Protein AF-A0A4U9U7Q1-F1 (afdb_monomer)

Mean predicted aligned error: 11.45 Å

Foldseek 3Di:
DKEKEKEAADAQLCVVVVVVVVVCCVVVVYPYPYYYHDNPHDRQWMWMQIPNAIEIDGSQDDDDVVVVSDPPVSLVVHQAYEHDNDDVVSCVVRVSYDHDPDDARDDDDDDPVVVVVQVVCVVVVNHHDDDPVPPPDPDPDDDD

Nearest PDB structures (foldseek):
  8kc1-assembly1_A-2  TM=4.818E-01  e=1.337E-01  synthetic construct
  8jr0-assembly1_d  TM=4.947E-01  e=4.144E+00  Mycobacterium tuberculosis
  7ung-assembly1_TP  TM=3.295E-01  e=1.644E+00  Homo sapiens
  7y5b-assembly1_d  TM=4.163E-01  e=7.028E+00  Mycolicibacterium smegmatis

Secondary structure (DSSP, 8-state):
-EEEEEEE---TTTHHHHHHHHHHHHTTSEEEEEEEE-TTS-TTEEEEEETTEEEEEE--S---TTTTSS-HHHHHH-SEEEETT--HHHHHH-TTEEE-S----------HHHHHHHHHH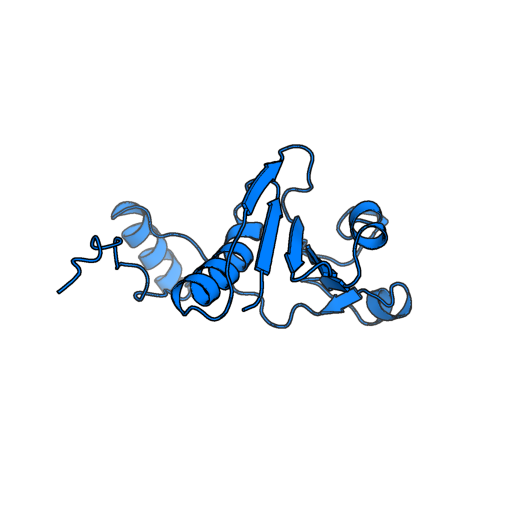HHTT-PPPP-GGG----------

Organism: Serratia fonticola (NCBI:txid47917)

Radius of gyration: 17.36 Å; Cα contacts (8 Å, |Δi|>4): 217; chains: 1; bounding box: 48×44×40 Å

Solvent-accessible surface area (backbone atoms only — not comparable to full-atom values): 8475 Å² total; per-residue (Å²): 133,47,43,30,37,37,39,28,16,91,38,74,64,40,45,40,58,54,49,54,53,52,52,37,34,76,69,68,67,31,44,74,80,44,80,46,79,37,84,88,45,55,55,32,40,35,40,34,34,46,77,83,47,32,34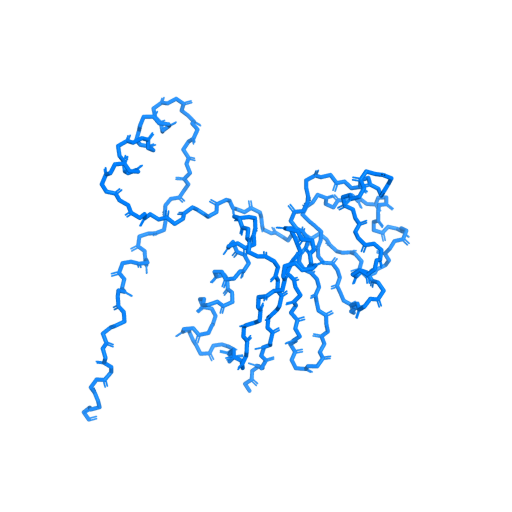,33,44,35,52,35,86,44,64,48,53,95,78,62,39,43,59,64,74,59,52,72,73,30,69,36,31,29,27,56,38,58,46,71,69,56,32,73,77,34,77,51,42,40,67,45,93,78,90,66,81,61,76,86,88,86,46,79,64,58,54,54,58,48,52,56,35,38,76,72,72,66,57,72,83,82,75,79,89,68,75,68,70,86,70,80,83,74,87,127

Sequence (144 aa):
MVHVSLSFKKSHHINQYLYGFMMLHKKGMLHI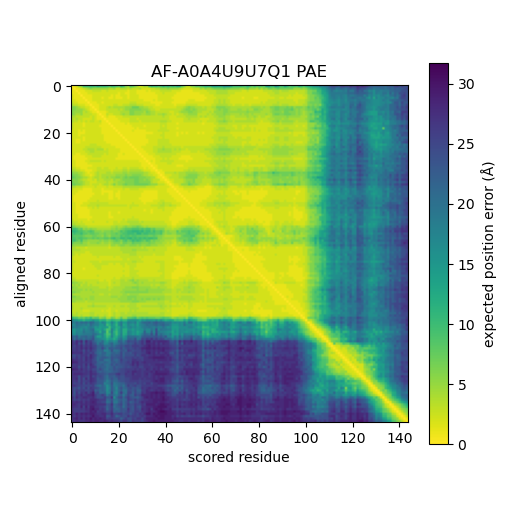DSIDKNDRYSDKILRATIDGVNFIYDGHDGDQIDRGFFSLMDYEWCDVYYKRSYSPQLGHLYEKCKPIGFNYNIIPDYSKIDWLNNSFKRFVGKGIIRHSDLECLPKPFKKT

Structure (mmCIF, N/CA/C/O backbone):
data_AF-A0A4U9U7Q1-F1
#
_entry.id   AF-A0A4U9U7Q1-F1
#
loop_
_atom_site.group_PDB
_atom_site.id
_atom_site.type_symbol
_atom_site.label_atom_id
_atom_site.label_alt_id
_atom_site.label_comp_id
_atom_site.label_asym_id
_atom_site.label_entity_id
_atom_site.label_seq_id
_atom_site.pdbx_PDB_ins_code
_atom_site.Cartn_x
_atom_site.Cartn_y
_atom_site.Cartn_z
_atom_site.occupancy
_atom_site.B_iso_or_equiv
_atom_site.auth_seq_id
_atom_site.auth_comp_id
_atom_site.auth_asym_id
_atom_site.auth_atom_id
_atom_site.pdbx_PDB_model_num
ATOM 1 N N . MET A 1 1 ? -17.952 -8.107 10.780 1.00 83.25 1 MET A N 1
ATOM 2 C CA . MET A 1 1 ? -17.477 -6.765 10.381 1.00 83.25 1 MET A CA 1
ATOM 3 C C . MET A 1 1 ? -16.012 -6.930 10.045 1.00 83.25 1 MET A C 1
ATOM 5 O O . MET A 1 1 ? -15.361 -7.648 10.783 1.00 83.25 1 MET A O 1
ATOM 9 N N . VAL A 1 2 ? -15.544 -6.379 8.926 1.00 93.44 2 VAL A N 1
ATOM 10 C CA . VAL A 1 2 ? -14.155 -6.564 8.475 1.00 93.44 2 VAL A CA 1
ATOM 11 C C . VAL A 1 2 ? -13.240 -5.629 9.258 1.00 93.44 2 VAL A C 1
ATOM 13 O O . VAL A 1 2 ? -13.552 -4.444 9.347 1.00 93.44 2 VAL A O 1
ATOM 16 N N . HIS A 1 3 ? -12.141 -6.140 9.797 1.00 96.81 3 HIS A N 1
ATOM 17 C CA . HIS A 1 3 ? -11.168 -5.407 10.607 1.00 96.81 3 HIS A CA 1
ATOM 18 C C . HIS A 1 3 ? -9.897 -5.127 9.809 1.00 96.81 3 HIS A C 1
ATOM 20 O O . HIS A 1 3 ? -9.378 -6.005 9.119 1.00 96.81 3 HIS A O 1
ATOM 26 N N . VAL A 1 4 ? -9.419 -3.883 9.859 1.00 97.62 4 VAL A N 1
ATOM 27 C CA . VAL A 1 4 ? -8.323 -3.400 9.019 1.00 97.62 4 VAL A CA 1
ATOM 28 C C . VAL A 1 4 ? -7.282 -2.660 9.842 1.00 97.62 4 VAL A C 1
ATOM 30 O O . VAL A 1 4 ? -7.581 -1.688 10.531 1.00 97.62 4 VAL A O 1
ATOM 33 N N . SER A 1 5 ? -6.025 -3.046 9.667 1.00 98.06 5 SER A N 1
ATOM 34 C CA . SER A 1 5 ? -4.862 -2.289 10.129 1.00 98.06 5 SER A CA 1
ATOM 35 C C . SER A 1 5 ? -4.041 -1.813 8.938 1.00 98.06 5 SER A C 1
ATOM 37 O O . SER A 1 5 ? -3.804 -2.574 8.001 1.00 98.06 5 SER A O 1
ATOM 39 N N . LEU A 1 6 ? -3.619 -0.550 8.959 1.00 97.62 6 LEU A N 1
ATOM 40 C CA . LEU A 1 6 ? -2.908 0.103 7.858 1.00 97.62 6 LEU A CA 1
ATOM 41 C C . LEU A 1 6 ? -1.528 0.568 8.325 1.00 97.62 6 LEU A C 1
ATOM 43 O O . LEU A 1 6 ? -1.426 1.176 9.387 1.00 97.62 6 LEU A O 1
ATOM 47 N N . SER A 1 7 ? -0.478 0.353 7.529 1.00 96.75 7 SER A N 1
ATOM 48 C CA . SER A 1 7 ? 0.860 0.892 7.816 1.00 96.75 7 SER A CA 1
ATOM 49 C C . SER A 1 7 ? 1.583 1.345 6.543 1.00 96.75 7 SER A C 1
ATOM 51 O O . SER A 1 7 ? 1.577 0.650 5.525 1.00 96.75 7 SER A O 1
ATOM 53 N N . PHE A 1 8 ? 2.161 2.548 6.559 1.00 95.50 8 PHE A N 1
ATOM 54 C CA . PHE A 1 8 ? 2.742 3.191 5.369 1.00 95.50 8 PHE A CA 1
ATOM 55 C C . PHE A 1 8 ? 3.746 4.294 5.727 1.00 95.50 8 PHE A C 1
ATOM 57 O O . PHE A 1 8 ? 3.734 4.837 6.832 1.00 95.50 8 PHE A O 1
ATOM 64 N N . LYS A 1 9 ? 4.559 4.706 4.748 1.00 92.62 9 LYS A N 1
ATOM 65 C CA . LYS A 1 9 ? 5.310 5.967 4.808 1.00 92.62 9 LYS A CA 1
ATOM 66 C C . LYS A 1 9 ? 4.480 7.105 4.227 1.00 92.62 9 LYS A C 1
ATOM 68 O O . LYS A 1 9 ? 3.902 6.974 3.148 1.00 92.62 9 LYS A O 1
ATOM 73 N N . LYS A 1 10 ? 4.431 8.250 4.914 1.00 85.88 10 LYS A N 1
ATOM 74 C CA . LYS A 1 10 ? 3.636 9.406 4.471 1.00 85.88 10 LYS A CA 1
ATOM 75 C C . LYS A 1 10 ? 4.081 9.886 3.082 1.00 85.88 10 LYS A C 1
ATOM 77 O O . LYS A 1 10 ? 5.228 10.276 2.895 1.00 85.88 10 LYS A O 1
ATOM 82 N N . SER A 1 11 ? 3.147 9.903 2.133 1.00 86.00 11 SER A N 1
ATOM 83 C CA . SER A 1 11 ? 3.383 10.282 0.738 1.00 86.00 11 SER A CA 1
ATOM 84 C C . SER A 1 11 ? 2.069 10.581 0.021 1.00 86.00 11 SER A C 1
ATOM 86 O O . SER A 1 11 ? 1.029 10.009 0.349 1.00 86.00 11 SER A O 1
ATOM 88 N N . HIS A 1 12 ? 2.118 11.446 -0.995 1.00 81.50 12 HIS A N 1
ATOM 89 C CA . HIS A 1 12 ? 0.953 11.765 -1.821 1.00 81.50 12 HIS A CA 1
ATOM 90 C C . HIS A 1 12 ? 0.401 10.550 -2.577 1.00 81.50 12 HIS A C 1
ATOM 92 O O . HIS A 1 12 ? -0.809 10.459 -2.765 1.00 81.50 12 HIS A O 1
ATOM 98 N N . HIS A 1 13 ? 1.255 9.595 -2.958 1.00 79.25 13 HIS A N 1
ATOM 99 C CA . HIS A 1 13 ? 0.841 8.401 -3.701 1.00 79.25 13 HIS A CA 1
ATOM 100 C C . HIS A 1 13 ? -0.042 7.458 -2.873 1.00 79.25 13 HIS A C 1
ATOM 102 O O . HIS A 1 13 ? -0.860 6.738 -3.435 1.00 79.25 13 HIS A O 1
ATOM 108 N N . ILE A 1 14 ? 0.087 7.491 -1.544 1.00 86.75 14 ILE A N 1
ATOM 109 C CA . ILE A 1 14 ? -0.661 6.622 -0.626 1.00 86.75 14 ILE A CA 1
ATOM 110 C C . ILE A 1 14 ? -2.040 7.186 -0.275 1.00 86.75 14 ILE A C 1
ATOM 112 O O . ILE A 1 14 ? -2.948 6.437 0.092 1.00 86.75 14 ILE A O 1
ATOM 116 N N . ASN A 1 15 ? -2.230 8.499 -0.433 1.00 83.75 15 ASN A N 1
ATOM 117 C CA . ASN A 1 15 ? -3.474 9.176 -0.067 1.00 83.75 15 ASN A CA 1
ATOM 118 C C . ASN A 1 15 ? -4.697 8.571 -0.762 1.00 83.75 15 ASN A C 1
ATOM 120 O O . ASN A 1 15 ? -5.746 8.462 -0.135 1.00 83.75 15 ASN A O 1
ATOM 124 N N . GLN A 1 16 ? -4.560 8.143 -2.023 1.00 82.44 16 GLN A N 1
ATOM 125 C CA . GLN A 1 16 ? -5.653 7.509 -2.761 1.00 82.44 16 GLN A CA 1
ATOM 126 C C . GLN A 1 16 ? -6.159 6.244 -2.048 1.00 82.44 16 GLN A C 1
ATOM 128 O O . GLN A 1 16 ? -7.365 6.049 -1.907 1.00 82.44 16 GLN A O 1
ATOM 133 N N . TYR A 1 17 ? -5.248 5.388 -1.584 1.00 88.44 17 TYR A N 1
ATOM 134 C CA . TYR A 1 17 ? -5.612 4.122 -0.949 1.00 88.44 17 TYR A CA 1
ATOM 135 C C . TYR A 1 17 ? -6.198 4.346 0.442 1.00 88.44 17 TYR A C 1
ATOM 137 O O . TYR A 1 17 ? -7.262 3.812 0.756 1.00 88.44 17 TYR A O 1
ATOM 145 N N . LEU A 1 18 ? -5.559 5.202 1.248 1.00 90.81 18 LEU A N 1
ATOM 146 C CA . LEU A 1 18 ? -6.080 5.587 2.564 1.00 90.81 18 LEU A CA 1
ATOM 147 C C . LEU A 1 18 ? -7.484 6.171 2.456 1.00 90.81 18 LEU A C 1
ATOM 149 O O . LEU A 1 18 ? -8.353 5.839 3.259 1.00 90.81 18 LEU A O 1
ATOM 153 N N . TYR A 1 19 ? -7.719 6.996 1.438 1.00 87.94 19 TYR A N 1
ATOM 154 C CA . TYR A 1 19 ? -9.026 7.568 1.173 1.00 87.94 19 TYR A CA 1
ATOM 155 C C . TYR A 1 19 ? -10.096 6.491 0.955 1.00 87.94 19 TYR A C 1
ATOM 157 O O . TYR A 1 19 ? -11.149 6.540 1.591 1.00 87.94 19 TYR A O 1
ATOM 165 N N . GLY A 1 20 ? -9.805 5.481 0.130 1.00 88.75 20 GLY A N 1
ATOM 166 C CA . GLY A 1 20 ? -10.701 4.344 -0.087 1.00 88.75 20 GLY A CA 1
ATOM 167 C C . GLY A 1 20 ? -11.058 3.620 1.215 1.00 88.75 20 GLY A C 1
ATOM 168 O O . GLY A 1 20 ? -12.240 3.431 1.509 1.00 88.75 20 GLY A O 1
ATOM 169 N N . PHE A 1 21 ? -10.062 3.300 2.047 1.00 93.00 21 PHE A N 1
ATOM 170 C CA . PHE A 1 21 ? -10.300 2.682 3.357 1.00 93.00 21 PHE A CA 1
ATOM 171 C C . PHE A 1 21 ? -11.141 3.572 4.280 1.00 93.00 21 PHE A C 1
ATOM 173 O O . PHE A 1 21 ? -12.096 3.096 4.892 1.00 93.00 21 PHE A O 1
ATOM 180 N N . MET A 1 22 ? -10.850 4.874 4.344 1.00 91.50 22 MET A N 1
ATOM 181 C CA . MET A 1 22 ? -11.615 5.823 5.160 1.00 91.50 22 MET A CA 1
ATOM 182 C C . MET A 1 22 ? -13.073 5.952 4.701 1.00 91.50 22 MET A C 1
ATOM 184 O O . MET A 1 22 ? -13.973 6.062 5.537 1.00 91.50 22 MET A O 1
ATOM 188 N N . MET A 1 23 ? -13.335 5.915 3.391 1.00 89.62 23 MET A N 1
ATOM 189 C CA . MET A 1 23 ? -14.699 5.920 2.857 1.00 89.62 23 MET A CA 1
ATOM 190 C C . MET A 1 23 ? -15.476 4.671 3.275 1.00 89.62 23 MET A C 1
ATOM 192 O O . MET A 1 23 ? -16.619 4.780 3.722 1.00 89.62 23 MET A O 1
ATOM 196 N N . LEU A 1 24 ? -14.862 3.495 3.140 1.00 90.25 24 LEU A N 1
ATOM 197 C CA . LEU A 1 24 ? -15.473 2.223 3.530 1.00 90.25 24 LEU A CA 1
ATOM 198 C C . LEU A 1 24 ? -15.719 2.169 5.044 1.00 90.25 24 LEU A C 1
ATOM 200 O O . LEU A 1 24 ? -16.786 1.726 5.471 1.00 90.25 24 LEU A O 1
ATOM 204 N N . HIS A 1 25 ? -14.793 2.712 5.838 1.00 92.50 25 HIS A N 1
ATOM 205 C CA . HIS A 1 25 ? -14.947 2.874 7.282 1.00 92.50 25 HIS A CA 1
ATOM 206 C C . HIS A 1 25 ? -16.153 3.745 7.642 1.00 92.50 25 HIS A C 1
ATOM 208 O O . HIS A 1 25 ? -17.022 3.342 8.412 1.00 92.50 25 HIS A O 1
ATOM 214 N N . LYS A 1 26 ? -16.263 4.930 7.028 1.00 91.12 26 LYS A N 1
ATOM 215 C CA . LYS A 1 26 ? -17.378 5.864 7.257 1.00 91.12 26 LYS A CA 1
ATOM 216 C C . LYS A 1 26 ? -18.735 5.262 6.878 1.00 91.12 26 LYS A C 1
ATOM 218 O O . LYS A 1 26 ? -19.744 5.612 7.482 1.00 91.12 26 LYS A O 1
ATOM 223 N N . LYS A 1 27 ? -18.762 4.368 5.887 1.00 93.69 27 LYS A N 1
ATOM 224 C CA . LYS A 1 27 ? -19.964 3.629 5.473 1.00 93.69 27 LYS A CA 1
ATOM 225 C C . LYS A 1 27 ? -20.269 2.404 6.345 1.00 93.69 27 LYS A C 1
ATOM 227 O O . LYS A 1 27 ? -21.258 1.731 6.081 1.00 93.69 27 LYS A O 1
ATOM 232 N N . GLY A 1 28 ? -19.442 2.099 7.348 1.00 91.25 28 GLY A N 1
ATOM 233 C CA . GLY A 1 28 ? -19.606 0.923 8.206 1.00 91.25 28 GLY A CA 1
ATOM 234 C C . GLY A 1 28 ? -19.348 -0.409 7.494 1.00 91.25 28 GLY A C 1
ATOM 235 O O . GLY A 1 28 ? -19.767 -1.452 7.988 1.00 91.25 28 GLY A O 1
ATOM 236 N N . MET A 1 29 ? -18.683 -0.388 6.332 1.00 92.94 29 MET A N 1
ATOM 237 C CA . MET A 1 29 ? -18.362 -1.598 5.561 1.00 92.94 29 MET A CA 1
ATOM 238 C C . MET A 1 29 ? -17.132 -2.323 6.118 1.00 92.94 29 MET A C 1
ATOM 240 O O . MET A 1 29 ? -17.016 -3.538 5.983 1.00 92.94 29 MET A O 1
ATOM 244 N N . LEU A 1 30 ? -16.233 -1.577 6.758 1.00 95.81 30 LEU A N 1
ATOM 245 C CA . LEU A 1 30 ? -15.083 -2.091 7.493 1.00 95.81 30 LEU A CA 1
ATOM 246 C C . LEU A 1 30 ? -14.838 -1.246 8.745 1.00 95.81 30 LEU A C 1
ATOM 248 O O . LEU A 1 30 ? -15.321 -0.117 8.841 1.00 95.81 30 LEU A O 1
ATOM 252 N N . HIS A 1 31 ? -14.067 -1.779 9.680 1.00 97.06 31 HIS A N 1
ATOM 253 C CA . HIS A 1 31 ? -13.526 -1.084 10.835 1.00 97.06 31 HIS A CA 1
ATOM 254 C C . HIS A 1 31 ? -12.014 -0.901 10.653 1.00 97.06 31 HIS A C 1
ATOM 256 O O . HIS A 1 31 ? -11.339 -1.830 10.219 1.00 97.06 31 HIS A O 1
ATOM 262 N N . ILE A 1 32 ? -11.483 0.292 10.938 1.00 97.19 32 ILE A N 1
ATOM 263 C CA . ILE A 1 32 ? -10.034 0.530 10.929 1.00 97.19 32 ILE A CA 1
ATOM 264 C C . ILE A 1 32 ? -9.567 0.486 12.380 1.00 97.19 32 ILE A C 1
ATOM 266 O O . ILE A 1 32 ? -9.836 1.421 13.132 1.00 97.19 32 ILE A O 1
ATOM 270 N N . ASP A 1 33 ? -8.863 -0.577 12.753 1.00 97.06 33 ASP A N 1
ATOM 271 C CA . ASP A 1 33 ? -8.341 -0.762 14.108 1.00 97.06 33 ASP A CA 1
ATOM 272 C C . ASP A 1 33 ? -7.121 0.129 14.360 1.00 97.06 33 ASP A C 1
ATOM 274 O O . ASP A 1 33 ? -6.939 0.660 15.455 1.00 97.06 33 ASP A O 1
ATOM 278 N N . SER A 1 34 ? -6.264 0.296 13.345 1.00 96.06 34 SER A N 1
ATOM 279 C CA . SER A 1 34 ? -5.026 1.063 13.480 1.00 96.06 34 SER A CA 1
ATOM 280 C C . SER A 1 34 ? -4.536 1.678 12.167 1.00 96.06 34 SER A C 1
ATOM 282 O O . SER A 1 34 ? -4.757 1.156 11.072 1.00 96.06 34 SER A O 1
ATOM 284 N N . ILE A 1 35 ? -3.854 2.820 12.299 1.00 95.62 35 ILE A N 1
ATOM 285 C CA . ILE A 1 35 ? -3.146 3.505 11.216 1.00 95.62 35 ILE A CA 1
ATOM 286 C C . ILE A 1 35 ? -1.753 3.873 11.729 1.00 95.62 35 ILE A C 1
ATOM 288 O O . ILE A 1 35 ? -1.599 4.816 12.507 1.00 95.62 35 ILE A O 1
ATOM 292 N N . ASP A 1 36 ? -0.748 3.143 11.267 1.00 95.38 36 ASP A N 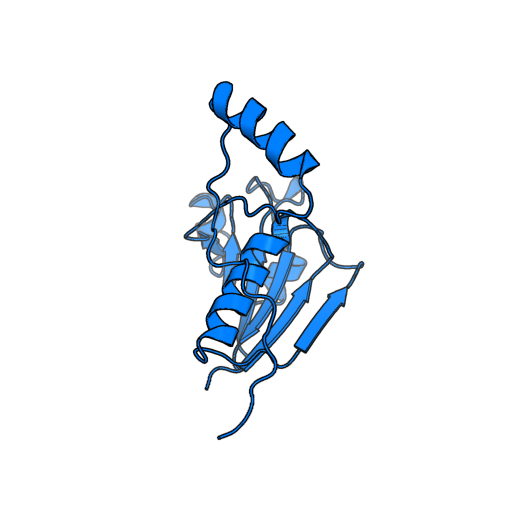1
ATOM 293 C CA . ASP A 1 36 ? 0.651 3.318 11.634 1.00 95.38 36 ASP A CA 1
ATOM 294 C C . ASP A 1 36 ? 1.435 4.045 10.527 1.00 95.38 36 ASP A C 1
ATOM 296 O O . ASP A 1 36 ? 1.278 3.784 9.332 1.00 95.38 36 ASP A O 1
ATOM 300 N N . LYS A 1 37 ? 2.281 4.995 10.925 1.00 93.50 37 LYS A N 1
ATOM 301 C CA . LYS A 1 37 ? 3.133 5.759 10.006 1.00 93.50 37 LYS A CA 1
ATOM 302 C C . LYS A 1 37 ? 4.579 5.382 10.267 1.00 93.50 37 LYS A C 1
ATOM 304 O O . LYS A 1 37 ? 5.110 5.692 11.329 1.00 93.50 37 LYS A O 1
ATOM 309 N N . ASN A 1 38 ? 5.222 4.779 9.275 1.00 90.31 38 ASN A N 1
ATOM 310 C CA . ASN A 1 38 ? 6.571 4.252 9.405 1.00 90.31 38 ASN A CA 1
ATOM 311 C C . ASN A 1 38 ? 7.487 4.784 8.296 1.0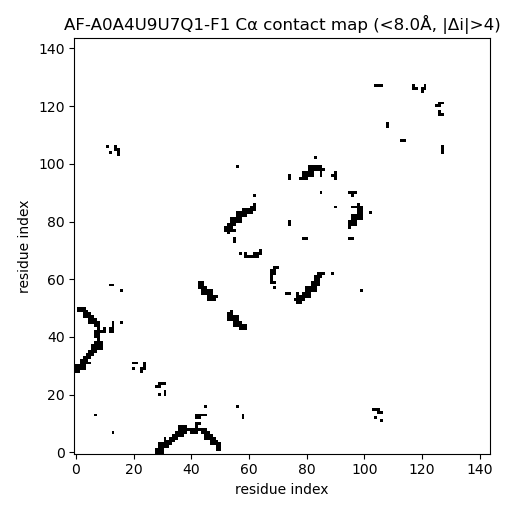0 90.31 38 ASN A C 1
ATOM 313 O O . ASN A 1 38 ? 7.393 4.384 7.136 1.00 90.31 38 ASN A O 1
ATOM 317 N N . ASP A 1 39 ? 8.417 5.667 8.663 1.00 88.06 39 ASP A N 1
ATOM 318 C CA . ASP A 1 39 ? 9.334 6.317 7.715 1.00 88.06 39 ASP A CA 1
ATOM 319 C C . ASP A 1 39 ? 10.365 5.370 7.082 1.00 88.06 39 ASP A C 1
ATOM 321 O O . ASP A 1 39 ? 11.024 5.743 6.102 1.00 88.06 39 ASP A O 1
ATOM 325 N N . ARG A 1 40 ? 10.490 4.144 7.612 1.00 86.56 40 ARG A N 1
ATOM 326 C CA . ARG A 1 40 ? 11.350 3.088 7.058 1.00 86.56 40 ARG A CA 1
ATOM 327 C C . ARG A 1 40 ? 10.726 2.389 5.851 1.00 86.56 40 ARG A C 1
ATOM 329 O O . ARG A 1 40 ? 11.432 1.670 5.152 1.00 86.56 40 ARG A O 1
ATOM 336 N N . TYR A 1 41 ? 9.428 2.564 5.611 1.00 86.25 41 TYR A N 1
ATOM 337 C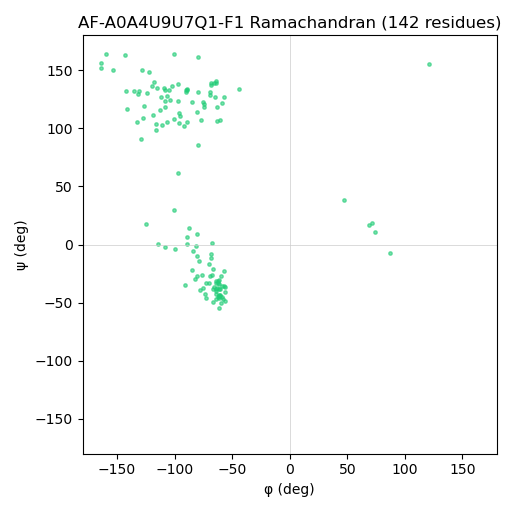 CA . TYR A 1 41 ? 8.754 1.946 4.472 1.00 86.25 41 TYR A CA 1
ATOM 338 C C . TYR A 1 41 ? 9.005 2.713 3.175 1.00 86.25 41 TYR A C 1
ATOM 340 O O . TYR A 1 41 ? 9.399 3.881 3.180 1.00 86.25 41 TYR A O 1
ATOM 348 N N . SER A 1 42 ? 8.766 2.053 2.042 1.00 87.00 42 SER A N 1
ATOM 349 C CA . SER A 1 42 ? 8.793 2.718 0.741 1.00 87.00 42 SER A CA 1
ATOM 350 C C . SER A 1 42 ? 7.679 3.767 0.659 1.00 87.00 42 SER A C 1
ATOM 352 O O . SER A 1 42 ? 6.563 3.559 1.133 1.00 87.00 42 SER A O 1
ATOM 354 N N . ASP A 1 43 ? 7.978 4.907 0.041 1.00 85.94 43 ASP A N 1
ATOM 355 C CA . ASP A 1 43 ? 7.094 6.070 -0.064 1.00 85.94 43 ASP A CA 1
ATOM 356 C C . ASP A 1 43 ? 5.861 5.837 -0.952 1.00 85.94 43 ASP A C 1
ATOM 358 O O . ASP A 1 43 ? 4.971 6.679 -0.993 1.00 85.94 43 ASP A O 1
ATOM 362 N N . LYS A 1 44 ? 5.765 4.715 -1.668 1.00 91.62 44 LYS A N 1
ATOM 363 C CA . LYS A 1 44 ? 4.586 4.379 -2.488 1.00 91.62 44 LYS A CA 1
ATOM 364 C C . LYS A 1 44 ? 3.981 3.022 -2.155 1.00 91.62 44 LYS A C 1
ATOM 366 O O . LYS A 1 44 ? 3.165 2.528 -2.924 1.00 91.62 44 LYS A O 1
ATOM 371 N N . ILE A 1 45 ? 4.313 2.469 -0.989 1.00 94.00 45 ILE A N 1
ATOM 372 C CA . ILE A 1 45 ? 3.713 1.238 -0.472 1.00 94.00 45 ILE A CA 1
ATOM 373 C C . ILE A 1 45 ? 2.754 1.541 0.688 1.00 94.00 45 ILE A C 1
ATOM 375 O O . ILE A 1 45 ? 3.125 2.192 1.668 1.00 94.00 45 ILE A O 1
ATOM 379 N N . LEU A 1 46 ? 1.526 1.028 0.587 1.00 95.81 46 LEU A N 1
ATOM 380 C CA . LEU A 1 46 ? 0.616 0.860 1.721 1.00 95.81 46 LEU A CA 1
ATOM 381 C C . LEU A 1 46 ? 0.508 -0.628 2.048 1.00 95.81 46 LEU A C 1
ATOM 383 O O . LEU A 1 46 ? 0.106 -1.423 1.197 1.00 95.81 46 LEU A O 1
ATOM 387 N N . ARG A 1 47 ? 0.812 -0.979 3.296 1.00 97.31 47 ARG A N 1
ATOM 388 C CA . ARG A 1 47 ? 0.514 -2.290 3.868 1.00 97.31 47 ARG A CA 1
ATOM 389 C C . ARG A 1 47 ? -0.860 -2.245 4.519 1.00 97.31 47 ARG A C 1
ATOM 391 O O . ARG A 1 47 ? -1.149 -1.312 5.271 1.00 97.31 47 ARG A O 1
ATOM 398 N N . ALA A 1 48 ? -1.686 -3.242 4.247 1.00 97.31 48 ALA A N 1
ATOM 399 C CA . ALA A 1 48 ? -2.960 -3.426 4.921 1.00 97.31 48 ALA A CA 1
ATOM 400 C C . ALA A 1 48 ? -3.081 -4.870 5.398 1.00 97.31 48 ALA A C 1
ATOM 402 O O . ALA A 1 48 ? -2.853 -5.790 4.622 1.00 97.31 48 ALA A O 1
ATOM 403 N N . THR A 1 49 ? -3.477 -5.068 6.646 1.00 98.38 49 THR A N 1
ATOM 404 C CA . THR A 1 49 ? -3.891 -6.375 7.158 1.00 98.38 49 THR A CA 1
ATOM 405 C C . THR A 1 49 ? -5.397 -6.326 7.345 1.00 98.38 49 THR A C 1
ATOM 407 O O . THR A 1 49 ? -5.886 -5.486 8.099 1.00 98.38 49 THR A O 1
ATOM 410 N N . ILE A 1 50 ? -6.124 -7.178 6.626 1.00 96.75 50 ILE A N 1
ATOM 411 C CA . ILE A 1 50 ? -7.588 -7.237 6.608 1.00 96.75 50 ILE A CA 1
ATOM 412 C C . ILE A 1 50 ? -7.994 -8.620 7.109 1.00 96.75 50 ILE A C 1
ATOM 414 O O . ILE A 1 50 ? -7.707 -9.609 6.439 1.00 96.75 50 ILE A O 1
ATOM 418 N N . ASP A 1 51 ? -8.606 -8.700 8.292 1.00 95.62 51 ASP A N 1
ATOM 419 C CA . ASP A 1 51 ? -8.976 -9.965 8.954 1.00 95.62 51 ASP A CA 1
ATOM 420 C C . ASP A 1 51 ? -7.830 -11.007 8.972 1.00 95.62 51 ASP A C 1
ATOM 422 O O . ASP A 1 51 ? -8.036 -12.206 8.794 1.00 95.62 51 ASP A O 1
ATOM 426 N N . GLY A 1 52 ? -6.591 -10.539 9.165 1.00 94.88 52 GLY A N 1
ATOM 427 C CA . GLY A 1 52 ? -5.384 -11.375 9.203 1.00 94.88 52 GLY A CA 1
ATOM 428 C C . GLY A 1 52 ? -4.721 -11.649 7.848 1.00 94.88 52 GLY A C 1
ATOM 429 O O . GLY A 1 52 ? -3.611 -12.172 7.832 1.00 94.88 52 GLY A O 1
ATOM 430 N N . VAL A 1 53 ? -5.340 -11.257 6.730 1.00 97.88 53 VAL A N 1
ATOM 431 C CA . VAL A 1 53 ? -4.761 -11.374 5.382 1.00 97.88 53 VAL A CA 1
ATOM 432 C C . VAL A 1 53 ? -3.981 -10.107 5.036 1.00 97.88 53 VAL A C 1
ATOM 434 O O . VAL A 1 53 ? -4.482 -8.992 5.201 1.00 97.88 53 VAL A O 1
ATOM 437 N N . ASN A 1 54 ? -2.759 -10.267 4.543 1.00 98.31 54 ASN A N 1
ATOM 438 C CA . ASN A 1 54 ? -1.825 -9.182 4.273 1.00 98.31 54 ASN A CA 1
ATOM 439 C C . ASN A 1 54 ? -1.852 -8.763 2.802 1.00 98.31 54 ASN A C 1
ATOM 441 O O . ASN A 1 54 ? -1.581 -9.543 1.888 1.00 98.31 54 ASN A O 1
ATOM 445 N N . PHE A 1 55 ? -2.108 -7.481 2.582 1.00 97.81 55 PHE A N 1
ATOM 446 C CA . PHE A 1 55 ? -2.192 -6.847 1.278 1.00 97.81 55 PHE A CA 1
ATOM 447 C C . PHE A 1 55 ? -1.125 -5.769 1.142 1.00 97.81 55 PHE A C 1
ATOM 449 O O . PHE A 1 55 ? -0.904 -4.962 2.051 1.00 97.81 55 PHE A O 1
ATOM 456 N N . ILE A 1 56 ? -0.530 -5.704 -0.042 1.00 96.88 56 ILE A N 1
ATOM 457 C CA . ILE A 1 56 ? 0.268 -4.565 -0.484 1.00 96.88 56 ILE A CA 1
ATOM 458 C C . ILE A 1 56 ? -0.498 -3.805 -1.550 1.00 96.88 56 ILE A C 1
ATOM 460 O O . ILE A 1 56 ? -0.996 -4.393 -2.505 1.00 96.88 56 ILE A O 1
ATOM 464 N N . TYR A 1 57 ? -0.542 -2.486 -1.405 1.00 94.69 57 TYR A N 1
ATOM 465 C CA . TYR A 1 57 ? -0.942 -1.565 -2.461 1.00 94.69 57 TYR A CA 1
ATOM 466 C C . TYR A 1 57 ? 0.288 -0.770 -2.897 1.00 94.69 57 TYR A C 1
ATOM 468 O O . TYR A 1 57 ? 0.729 0.148 -2.199 1.00 94.69 57 TYR A O 1
ATOM 476 N N . ASP A 1 58 ? 0.847 -1.145 -4.045 1.00 93.38 58 ASP A N 1
ATOM 477 C CA . ASP A 1 58 ? 2.030 -0.537 -4.645 1.00 93.38 58 ASP A CA 1
ATOM 478 C C . ASP A 1 58 ? 1.653 0.527 -5.682 1.00 93.38 58 ASP A C 1
ATOM 480 O O . ASP A 1 58 ? 1.149 0.244 -6.774 1.00 93.38 58 ASP A O 1
ATOM 484 N N . GLY A 1 59 ? 1.924 1.781 -5.322 1.00 90.81 59 GLY A N 1
ATOM 485 C CA . GLY A 1 59 ? 1.734 2.975 -6.135 1.00 90.81 59 GLY A CA 1
ATOM 486 C C . GLY A 1 59 ? 2.921 3.372 -7.018 1.00 90.81 59 GLY A C 1
ATOM 487 O O . GLY A 1 59 ? 2.856 4.452 -7.611 1.00 90.81 59 GLY A O 1
ATOM 488 N N . HIS A 1 60 ? 3.992 2.577 -7.121 1.00 90.69 60 HIS A N 1
ATOM 489 C CA . HIS A 1 60 ? 5.101 2.852 -8.045 1.00 90.69 60 HIS A CA 1
ATOM 490 C C . HIS A 1 60 ? 4.663 2.758 -9.507 1.00 90.69 60 HIS A C 1
ATOM 492 O O . HIS A 1 60 ? 3.904 1.867 -9.907 1.00 90.69 60 HIS A O 1
ATOM 498 N N . ASP A 1 61 ? 5.169 3.710 -10.290 1.00 86.56 61 ASP A N 1
ATOM 499 C CA . ASP A 1 61 ? 4.912 3.865 -11.718 1.00 86.56 61 ASP A CA 1
ATOM 500 C C . ASP A 1 61 ? 6.055 3.202 -12.501 1.00 86.56 61 ASP A C 1
ATOM 502 O O . ASP A 1 61 ? 7.176 3.706 -12.500 1.00 86.56 61 ASP A O 1
ATOM 506 N N . GLY A 1 62 ? 5.785 2.029 -13.072 1.00 86.12 62 GLY A N 1
ATOM 507 C CA . GLY A 1 62 ? 6.769 1.085 -13.613 1.00 86.12 62 GLY A CA 1
ATOM 508 C C . GLY A 1 62 ? 6.723 -0.297 -12.948 1.00 86.12 62 GLY A C 1
ATOM 509 O O . GLY A 1 62 ? 6.269 -0.441 -11.812 1.00 86.12 62 GLY A O 1
ATOM 510 N N . ASP A 1 63 ? 7.184 -1.315 -13.670 1.00 82.69 63 ASP A N 1
ATOM 511 C CA . ASP A 1 63 ? 7.219 -2.731 -13.270 1.00 82.69 63 ASP A CA 1
ATOM 512 C C . ASP A 1 63 ? 8.650 -3.281 -13.114 1.00 82.69 63 ASP A C 1
ATOM 514 O O . ASP A 1 63 ? 8.840 -4.448 -12.778 1.00 82.69 63 ASP A O 1
ATOM 518 N N . GLN A 1 64 ? 9.663 -2.439 -13.333 1.00 84.31 64 GLN A N 1
ATOM 519 C CA . GLN A 1 64 ? 11.070 -2.826 -13.316 1.00 84.31 64 GLN A CA 1
ATOM 520 C C . GLN A 1 64 ? 11.590 -3.068 -11.889 1.00 84.31 64 GLN A C 1
ATOM 522 O O . GLN A 1 64 ? 11.601 -2.168 -11.043 1.00 84.31 64 GLN A O 1
ATOM 527 N N . ILE A 1 65 ? 12.072 -4.285 -11.637 1.00 83.75 65 ILE A N 1
ATOM 528 C CA . ILE A 1 65 ? 12.578 -4.729 -10.328 1.00 83.75 65 ILE A CA 1
ATOM 529 C C . ILE A 1 65 ? 13.943 -4.110 -10.022 1.00 83.75 65 ILE A C 1
ATOM 531 O O . ILE A 1 65 ? 14.172 -3.623 -8.918 1.00 83.75 65 ILE A O 1
ATOM 535 N N . ASP A 1 66 ? 14.830 -4.071 -11.016 1.00 85.12 66 ASP A N 1
ATOM 536 C CA . ASP A 1 66 ? 16.176 -3.488 -10.942 1.00 85.12 66 ASP A CA 1
ATOM 537 C C . ASP A 1 66 ? 16.152 -1.994 -10.590 1.00 85.12 66 ASP A C 1
ATOM 539 O O . ASP A 1 66 ? 17.079 -1.477 -9.969 1.00 85.12 66 ASP A O 1
ATOM 543 N N . ARG A 1 67 ? 15.058 -1.307 -10.931 1.00 84.81 67 ARG A N 1
ATOM 544 C CA . ARG A 1 67 ? 14.826 0.107 -10.598 1.00 84.81 67 ARG A CA 1
ATOM 545 C C . ARG A 1 67 ? 14.136 0.317 -9.251 1.00 84.81 67 ARG A C 1
ATOM 547 O O . ARG A 1 67 ? 13.866 1.458 -8.881 1.00 84.81 67 ARG A O 1
ATOM 554 N N . GLY A 1 68 ? 13.831 -0.759 -8.527 1.00 84.56 68 GLY A N 1
ATOM 555 C CA . GLY A 1 68 ? 13.138 -0.706 -7.242 1.00 84.56 68 GLY A CA 1
ATOM 556 C C . GLY A 1 68 ? 11.660 -0.320 -7.344 1.00 84.56 68 GLY A C 1
ATOM 557 O O . GLY A 1 68 ? 11.077 0.091 -6.343 1.00 84.56 68 GLY A O 1
ATOM 558 N N . PHE A 1 69 ? 11.038 -0.440 -8.524 1.00 89.19 69 PHE A N 1
ATOM 559 C CA . PHE A 1 69 ? 9.605 -0.169 -8.692 1.00 89.19 69 PHE A CA 1
ATOM 560 C C . PHE A 1 69 ? 8.717 -1.330 -8.255 1.00 89.19 69 PHE A C 1
ATOM 562 O O . PHE A 1 69 ? 7.508 -1.153 -8.164 1.00 89.19 69 PHE A O 1
ATOM 569 N N . PHE A 1 70 ? 9.304 -2.491 -7.978 1.00 92.25 70 PHE A N 1
ATOM 570 C CA . PHE A 1 70 ? 8.636 -3.635 -7.379 1.00 92.25 70 PHE A CA 1
ATOM 571 C C . PHE A 1 70 ? 9.423 -4.067 -6.140 1.00 92.25 70 PHE A C 1
ATOM 573 O O . PHE A 1 70 ? 10.604 -4.405 -6.232 1.00 92.25 70 PHE A O 1
ATOM 580 N N . SER A 1 71 ? 8.788 -4.026 -4.971 1.00 92.25 71 SER A N 1
ATOM 581 C CA . SER A 1 71 ? 9.457 -4.337 -3.704 1.00 92.25 71 SER A CA 1
ATOM 582 C C . SER A 1 71 ? 9.354 -5.825 -3.383 1.00 92.25 71 SER A C 1
ATOM 584 O O . SER A 1 71 ? 8.306 -6.297 -2.943 1.00 92.25 71 SER A O 1
ATOM 586 N N . LEU A 1 72 ? 10.461 -6.556 -3.552 1.00 93.50 72 LEU A N 1
ATOM 587 C CA . LEU A 1 72 ? 10.544 -7.982 -3.209 1.00 93.50 72 LEU A CA 1
ATOM 588 C C . LEU A 1 72 ? 10.306 -8.233 -1.715 1.00 93.50 72 LEU A C 1
ATOM 590 O O . LEU A 1 72 ? 9.617 -9.176 -1.351 1.00 93.50 72 LEU A O 1
ATOM 594 N N . MET A 1 73 ? 10.809 -7.356 -0.842 1.00 93.19 73 MET A N 1
ATOM 595 C CA . MET A 1 73 ? 10.585 -7.475 0.602 1.00 93.19 73 MET A CA 1
ATOM 596 C C . MET A 1 73 ? 9.089 -7.398 0.952 1.00 93.19 73 MET A C 1
ATOM 598 O O . MET A 1 73 ? 8.606 -8.167 1.779 1.00 93.19 73 MET A O 1
ATOM 602 N N . ASP A 1 74 ? 8.352 -6.474 0.331 1.00 95.19 74 ASP A N 1
ATOM 603 C CA . ASP A 1 74 ? 6.908 -6.342 0.551 1.00 95.19 74 ASP A CA 1
ATOM 604 C C . ASP A 1 74 ? 6.125 -7.491 -0.102 1.00 95.19 74 ASP A C 1
ATOM 606 O O . ASP A 1 74 ? 5.118 -7.935 0.447 1.00 95.19 74 ASP A O 1
ATOM 610 N N . TYR A 1 75 ? 6.605 -8.003 -1.239 1.00 95.75 75 TYR A N 1
ATOM 611 C CA . TYR A 1 75 ? 6.036 -9.172 -1.909 1.00 95.75 75 TYR A CA 1
ATOM 612 C C . TYR A 1 75 ? 6.108 -10.439 -1.048 1.00 95.75 75 TYR A C 1
ATOM 614 O O . TYR A 1 75 ? 5.109 -11.153 -0.920 1.00 95.75 75 TYR A O 1
ATOM 622 N N . GLU A 1 76 ? 7.252 -10.694 -0.412 1.00 96.38 76 GLU A N 1
ATOM 623 C CA . GLU A 1 76 ? 7.420 -11.847 0.481 1.00 96.38 76 GLU A CA 1
ATOM 624 C C . GLU A 1 76 ? 6.546 -11.744 1.737 1.00 96.38 76 GLU A C 1
ATOM 626 O O . GLU A 1 76 ? 5.992 -12.744 2.185 1.00 96.38 76 GLU A O 1
ATOM 631 N N . TRP A 1 77 ? 6.367 -10.535 2.277 1.00 96.38 77 TRP A N 1
ATOM 632 C CA . TRP A 1 77 ? 5.559 -10.302 3.479 1.00 96.38 77 TRP A CA 1
ATOM 633 C C . TRP A 1 77 ? 4.049 -10.520 3.268 1.00 96.38 77 TRP A C 1
ATOM 635 O O . TRP A 1 77 ? 3.336 -10.821 4.223 1.00 96.38 77 TRP A O 1
ATOM 645 N N . CYS A 1 78 ? 3.546 -10.338 2.045 1.00 97.88 78 CYS A N 1
ATOM 646 C CA . CYS A 1 78 ? 2.109 -10.279 1.777 1.00 97.88 78 CYS A CA 1
ATOM 647 C C . CYS A 1 78 ? 1.513 -11.578 1.222 1.00 97.88 78 CYS A C 1
ATOM 649 O O . CYS A 1 78 ? 2.218 -12.433 0.680 1.00 97.88 78 CYS A O 1
ATOM 651 N N . ASP A 1 79 ? 0.186 -11.674 1.290 1.00 98.12 79 ASP A N 1
ATOM 652 C CA . ASP A 1 79 ? -0.613 -12.704 0.622 1.00 98.12 79 ASP A CA 1
ATOM 653 C C . ASP A 1 79 ? -1.051 -12.241 -0.776 1.00 98.12 79 ASP A C 1
ATOM 655 O O . ASP A 1 79 ? -1.093 -13.034 -1.717 1.00 98.12 79 ASP A O 1
ATOM 659 N N . VAL A 1 80 ? -1.336 -10.942 -0.933 1.00 96.88 80 VAL A N 1
ATOM 660 C CA . VAL A 1 80 ? -1.737 -10.327 -2.208 1.00 96.88 80 VAL A CA 1
ATOM 661 C C . VAL A 1 80 ? -0.989 -9.016 -2.433 1.00 96.88 80 VAL A C 1
ATOM 663 O O . VAL A 1 80 ? -0.966 -8.137 -1.569 1.00 96.88 80 VAL A O 1
ATOM 666 N N . TYR A 1 81 ? -0.431 -8.849 -3.632 1.00 96.38 81 TYR A N 1
ATOM 667 C CA . TYR A 1 81 ? 0.334 -7.668 -4.021 1.00 96.38 81 TYR A CA 1
ATOM 668 C C . TYR A 1 81 ? -0.357 -6.928 -5.167 1.00 96.38 81 TYR A C 1
ATOM 670 O O . TYR A 1 81 ? -0.285 -7.338 -6.323 1.00 96.38 81 TYR A O 1
ATOM 678 N N . TYR A 1 82 ? -1.025 -5.816 -4.882 1.00 94.69 82 TYR A N 1
ATOM 679 C CA . TYR A 1 82 ? -1.625 -4.978 -5.915 1.00 94.69 82 TYR A CA 1
A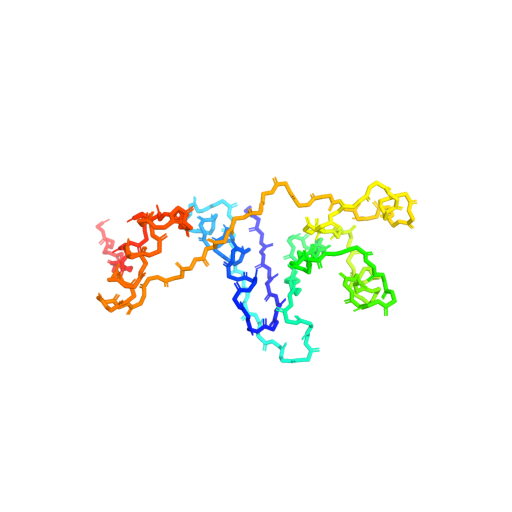TOM 680 C C . TYR A 1 82 ? -0.611 -3.998 -6.484 1.00 94.69 82 TYR A C 1
ATOM 682 O O . TYR A 1 82 ? -0.067 -3.167 -5.761 1.00 94.69 82 TYR A O 1
ATOM 690 N N . LYS A 1 83 ? -0.411 -4.052 -7.801 1.00 92.50 83 LYS A N 1
ATOM 691 C CA . LYS A 1 83 ? 0.556 -3.231 -8.523 1.00 92.50 83 LYS A CA 1
ATOM 692 C C . LYS A 1 83 ? -0.130 -2.209 -9.428 1.00 92.50 83 LYS A C 1
ATOM 694 O O . LYS A 1 83 ? -0.936 -2.577 -10.283 1.00 92.50 83 LYS A O 1
ATOM 699 N N . ARG A 1 84 ? 0.227 -0.925 -9.284 1.00 89.19 84 ARG A N 1
ATOM 700 C CA . ARG A 1 84 ? -0.281 0.170 -10.132 1.00 89.19 84 ARG A CA 1
ATOM 701 C C . ARG A 1 84 ? 0.069 0.013 -11.605 1.00 89.19 84 ARG A C 1
ATOM 703 O O . ARG A 1 84 ? -0.816 0.057 -12.450 1.00 89.19 84 ARG A O 1
ATOM 710 N N . SER A 1 85 ? 1.350 -0.153 -11.904 1.00 88.88 85 SER A N 1
ATOM 711 C CA . SER A 1 85 ? 1.832 -0.397 -13.269 1.00 88.88 85 SER A CA 1
ATOM 712 C C . SER A 1 85 ? 2.041 -1.883 -13.480 1.00 88.88 85 SER A C 1
ATOM 714 O O . SER A 1 85 ? 3.164 -2.347 -13.624 1.00 88.88 85 SER A O 1
ATOM 716 N N . TYR A 1 86 ? 0.963 -2.648 -13.362 1.00 89.75 86 TYR A N 1
ATOM 717 C CA . TYR A 1 86 ? 1.027 -4.087 -13.556 1.00 89.75 86 TYR A CA 1
ATOM 718 C C . TYR A 1 86 ? 1.318 -4.422 -15.021 1.00 89.75 86 TYR A C 1
ATOM 720 O O . TYR A 1 86 ? 0.722 -3.832 -15.923 1.00 89.75 86 TYR A O 1
ATOM 728 N N . SER A 1 87 ? 2.176 -5.417 -15.242 1.00 88.69 87 SER A N 1
ATOM 729 C CA . SER A 1 87 ? 2.369 -6.046 -16.545 1.00 88.69 87 SER A CA 1
ATOM 730 C C . SER A 1 87 ? 2.097 -7.551 -16.461 1.00 88.69 87 SER A C 1
ATOM 732 O O . SER A 1 87 ? 2.352 -8.170 -15.422 1.00 88.69 87 SER A O 1
ATOM 734 N N . PRO A 1 88 ? 1.597 -8.178 -17.542 1.00 88.12 88 PRO A N 1
ATOM 735 C CA . PRO A 1 88 ? 1.408 -9.627 -17.580 1.00 88.12 88 PRO A CA 1
ATOM 736 C C . PRO A 1 88 ? 2.701 -10.408 -17.313 1.00 88.12 88 PRO A C 1
ATOM 738 O O . PRO A 1 88 ? 2.671 -11.439 -16.651 1.00 88.12 88 PRO A O 1
ATOM 741 N N . GLN A 1 89 ? 3.847 -9.897 -17.777 1.00 90.44 89 GLN A N 1
ATOM 742 C CA . GLN A 1 89 ? 5.162 -10.495 -17.534 1.00 90.44 89 GLN A CA 1
ATOM 743 C C . GLN A 1 89 ? 5.479 -10.538 -16.038 1.00 90.44 89 GLN A C 1
ATOM 745 O O . GLN A 1 89 ? 5.876 -11.585 -15.527 1.00 90.44 89 GLN A O 1
ATOM 750 N N . LEU A 1 90 ? 5.248 -9.429 -15.327 1.00 89.12 90 LEU A N 1
ATOM 751 C CA . LEU A 1 90 ? 5.411 -9.373 -13.877 1.00 89.12 90 LEU A CA 1
ATOM 752 C C . LEU A 1 90 ? 4.455 -10.352 -13.182 1.00 89.12 90 LEU A C 1
ATOM 754 O O . LEU A 1 90 ? 4.871 -11.082 -12.291 1.00 89.12 90 LEU A O 1
ATOM 758 N N . GLY A 1 91 ? 3.195 -10.419 -13.615 1.00 89.69 91 GLY A N 1
ATOM 759 C CA . GLY A 1 91 ? 2.212 -11.350 -13.055 1.00 89.69 91 GLY A CA 1
ATOM 760 C C . GLY A 1 91 ? 2.532 -12.830 -13.277 1.00 89.69 91 GLY A C 1
ATOM 761 O O . GLY A 1 91 ? 2.197 -13.649 -12.428 1.00 89.69 91 GLY A O 1
ATOM 762 N N . HIS A 1 92 ? 3.192 -13.182 -14.383 1.00 91.44 92 HIS A N 1
ATOM 763 C CA . HIS A 1 92 ? 3.671 -14.548 -14.618 1.00 91.44 92 HIS A CA 1
ATOM 764 C C . HIS A 1 92 ? 4.842 -14.925 -13.703 1.00 91.44 92 HIS A C 1
ATOM 766 O O . HIS A 1 92 ? 4.964 -16.085 -13.324 1.00 91.44 92 HIS A O 1
ATOM 772 N N . LEU A 1 93 ? 5.700 -13.962 -13.355 1.00 93.44 93 LEU A N 1
ATOM 773 C CA . LEU A 1 93 ? 6.843 -14.186 -12.464 1.00 93.44 93 LEU A CA 1
ATOM 774 C C . LEU A 1 93 ? 6.448 -14.153 -10.980 1.00 93.44 93 LEU A C 1
ATOM 776 O O . LEU A 1 93 ? 7.071 -14.824 -10.162 1.00 93.44 93 LEU A O 1
ATOM 780 N N . TYR A 1 94 ? 5.416 -13.382 -10.637 1.00 94.38 94 TYR A N 1
ATOM 781 C CA . TYR A 1 94 ? 5.003 -13.109 -9.264 1.00 94.38 94 TYR A CA 1
ATOM 782 C C . TYR A 1 94 ? 3.506 -13.374 -9.103 1.00 94.38 94 TYR A C 1
ATOM 784 O O . TYR A 1 94 ? 2.683 -12.482 -9.282 1.00 94.38 94 TYR A O 1
ATOM 792 N N . GLU A 1 95 ? 3.139 -14.602 -8.736 1.00 94.81 95 GLU A N 1
ATOM 793 C CA . GLU A 1 95 ? 1.745 -15.073 -8.718 1.00 94.81 95 GLU A CA 1
ATOM 794 C C . GLU A 1 95 ? 0.812 -14.242 -7.814 1.00 94.81 95 GLU A C 1
ATOM 796 O O . GLU A 1 95 ? -0.352 -13.996 -8.169 1.00 94.81 95 GLU A O 1
ATOM 801 N N . LYS A 1 96 ? 1.326 -13.752 -6.673 1.00 95.88 96 LYS A N 1
ATOM 802 C CA . LYS A 1 96 ? 0.571 -12.878 -5.753 1.00 95.88 96 LYS A CA 1
ATOM 803 C C . LYS A 1 96 ? 0.322 -11.485 -6.343 1.00 95.88 96 LYS A C 1
ATOM 805 O O . LYS A 1 96 ? -0.525 -10.752 -5.834 1.00 95.88 96 LYS A O 1
ATOM 810 N N . CYS A 1 97 ? 1.063 -11.104 -7.389 1.00 94.88 97 CYS A N 1
ATOM 811 C CA . CYS A 1 97 ? 0.969 -9.803 -8.035 1.00 94.88 97 CYS A CA 1
ATOM 812 C C . CYS A 1 97 ? -0.285 -9.719 -8.906 1.00 94.88 97 CYS A C 1
ATOM 814 O O . CYS A 1 97 ? -0.484 -10.511 -9.830 1.00 94.88 97 CYS A O 1
ATOM 816 N N . LYS A 1 98 ? -1.131 -8.730 -8.625 1.00 92.50 98 LYS A N 1
ATOM 817 C CA . LYS A 1 98 ? -2.384 -8.462 -9.333 1.00 92.50 98 LYS A CA 1
ATOM 818 C C . LYS A 1 98 ? -2.434 -6.991 -9.761 1.00 92.50 98 LYS A C 1
ATOM 820 O O . LYS A 1 98 ? -1.872 -6.136 -9.072 1.00 92.50 98 LYS A O 1
ATOM 825 N N . PRO A 1 99 ? -3.111 -6.656 -10.871 1.00 90.69 99 PRO A N 1
ATOM 826 C CA . PRO A 1 99 ? -3.303 -5.263 -11.252 1.00 90.69 99 PRO A CA 1
ATOM 827 C C . PRO A 1 99 ? -4.150 -4.529 -10.215 1.00 90.69 99 PRO A C 1
ATOM 829 O O . PRO A 1 99 ? -5.159 -5.052 -9.738 1.00 90.69 99 PRO A O 1
ATOM 832 N N . ILE A 1 100 ? -3.774 -3.290 -9.897 1.00 83.06 100 ILE A N 1
ATOM 833 C CA . ILE A 1 100 ? -4.668 -2.404 -9.157 1.00 83.06 100 ILE A CA 1
ATOM 834 C C . ILE A 1 100 ? -5.762 -1.913 -10.116 1.00 83.06 100 ILE A C 1
ATOM 836 O O . ILE A 1 100 ? -5.484 -1.291 -11.139 1.00 83.06 100 ILE A O 1
ATOM 840 N N . GLY A 1 101 ? -7.022 -2.236 -9.824 1.00 64.44 101 GLY A N 1
ATOM 841 C CA . GLY A 1 101 ? -8.127 -1.981 -10.758 1.00 64.44 101 GLY A CA 1
ATOM 842 C C . GLY A 1 101 ? -8.438 -0.499 -11.009 1.00 64.44 101 GLY A C 1
ATOM 843 O O . GLY A 1 101 ? -9.031 -0.173 -12.032 1.00 64.44 101 GLY A O 1
ATOM 844 N N . PHE A 1 102 ? -8.040 0.411 -10.109 1.00 56.75 102 PHE A N 1
ATOM 845 C CA . PHE A 1 102 ? -8.376 1.837 -10.191 1.00 56.75 102 PHE A CA 1
ATOM 846 C C . PHE A 1 102 ? -7.204 2.734 -9.764 1.00 56.75 102 PHE A C 1
ATOM 848 O O . PHE A 1 102 ? -6.795 2.736 -8.603 1.00 56.75 102 PHE A O 1
ATOM 855 N N . ASN A 1 103 ? -6.687 3.546 -10.690 1.00 54.78 103 ASN A N 1
ATOM 856 C CA . ASN A 1 103 ? -5.610 4.512 -10.453 1.00 54.78 103 ASN A CA 1
ATOM 857 C C . ASN A 1 103 ? -6.133 5.941 -10.685 1.00 54.78 103 ASN A C 1
ATOM 859 O O . ASN A 1 103 ? -6.228 6.395 -11.825 1.00 54.78 103 ASN A O 1
ATOM 863 N N . TYR A 1 104 ? -6.488 6.646 -9.608 1.00 57.62 104 TYR A N 1
ATOM 864 C CA . TYR A 1 104 ? -6.964 8.030 -9.641 1.00 57.62 104 TYR A CA 1
ATOM 865 C C . TYR A 1 104 ? -6.088 8.906 -8.746 1.00 57.62 104 TYR A C 1
ATOM 867 O O . TYR A 1 104 ? -5.877 8.602 -7.577 1.00 57.62 104 TYR A O 1
ATOM 875 N N . ASN A 1 105 ? -5.613 10.041 -9.256 1.00 52.31 105 ASN A N 1
ATOM 876 C CA . ASN A 1 105 ? -4.862 10.983 -8.430 1.00 52.31 105 ASN A CA 1
ATOM 877 C C . ASN A 1 105 ? -5.819 11.791 -7.536 1.00 52.31 105 ASN A C 1
ATOM 879 O O . ASN A 1 105 ? -6.521 12.671 -8.033 1.00 52.31 105 ASN A O 1
ATOM 883 N N . ILE A 1 106 ? -5.846 11.503 -6.232 1.00 55.72 106 ILE A N 1
ATOM 884 C CA . ILE A 1 106 ? -6.641 12.255 -5.252 1.00 55.72 106 ILE A CA 1
ATOM 885 C C . ILE A 1 106 ? -5.746 13.305 -4.598 1.00 55.72 106 ILE A C 1
ATOM 887 O O . ILE A 1 106 ? -4.821 12.977 -3.854 1.00 55.72 106 ILE A O 1
ATOM 891 N N . ILE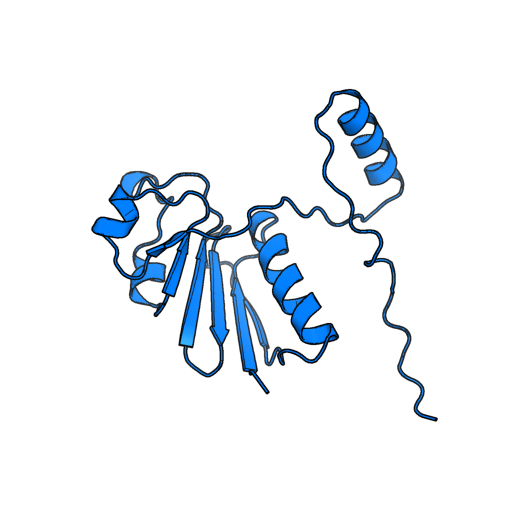 A 1 107 ? -6.037 14.577 -4.866 1.00 52.56 107 ILE A N 1
ATOM 892 C CA . ILE A 1 107 ? -5.367 15.706 -4.219 1.00 52.56 107 ILE A CA 1
ATOM 893 C C . ILE A 1 107 ? -6.314 16.291 -3.170 1.00 52.56 107 ILE A C 1
ATOM 895 O O . ILE A 1 107 ? -7.439 16.649 -3.521 1.00 52.56 107 ILE A O 1
ATOM 899 N N . PRO A 1 108 ? -5.893 16.398 -1.901 1.00 46.94 108 PRO A N 1
ATOM 900 C CA . PRO A 1 108 ? -6.687 17.084 -0.894 1.00 46.94 108 PRO A CA 1
ATOM 901 C C . PRO A 1 108 ? -6.750 18.595 -1.176 1.00 46.94 108 PRO A C 1
ATOM 903 O O . PRO A 1 108 ? -5.746 19.206 -1.538 1.00 46.94 108 PRO A O 1
ATOM 906 N N . ASP A 1 109 ? -7.933 19.189 -1.016 1.00 51.38 109 ASP A N 1
ATOM 907 C CA . ASP A 1 109 ? -8.176 20.621 -1.226 1.00 51.38 109 ASP A CA 1
ATOM 908 C C . ASP A 1 109 ? -7.989 21.361 0.107 1.00 51.38 109 ASP A C 1
ATOM 910 O O . ASP A 1 109 ? -8.834 21.266 0.997 1.00 51.38 109 ASP A O 1
ATOM 914 N N . TYR A 1 110 ? -6.842 22.021 0.297 1.00 53.34 110 TYR A N 1
ATOM 915 C CA . TYR A 1 110 ? -6.502 22.654 1.579 1.00 53.34 110 TYR A CA 1
ATOM 916 C C . TYR A 1 110 ? -6.550 24.190 1.560 1.00 53.34 110 TYR A C 1
ATOM 918 O O . TYR A 1 110 ? -6.345 24.797 2.613 1.00 53.34 110 TYR A O 1
ATOM 926 N N . SER A 1 111 ? -6.846 24.863 0.436 1.00 56.88 111 SER A N 1
ATOM 927 C CA . SER A 1 111 ? -6.913 26.335 0.431 1.00 56.88 111 SER A CA 1
ATOM 928 C C . SER A 1 111 ? -7.622 26.972 -0.778 1.00 56.88 111 SER A C 1
ATOM 930 O O . SER A 1 111 ? -7.630 26.448 -1.889 1.00 56.88 111 SER A O 1
ATOM 932 N N . LYS A 1 112 ? -8.127 28.209 -0.601 1.00 58.22 112 LYS A N 1
ATOM 933 C CA . LYS A 1 112 ? -8.640 29.065 -1.700 1.00 58.22 112 LYS A CA 1
ATOM 934 C C . LYS A 1 112 ? -7.594 29.332 -2.800 1.00 58.22 112 LYS A C 1
ATOM 936 O O . LYS A 1 112 ? -7.955 29.639 -3.934 1.00 58.22 112 LYS A O 1
ATOM 941 N N . ILE A 1 113 ? -6.306 29.218 -2.472 1.00 61.53 113 ILE A N 1
ATOM 942 C CA . ILE A 1 113 ? -5.184 29.411 -3.401 1.00 61.53 113 ILE A CA 1
ATOM 943 C C . ILE A 1 113 ? -5.008 28.163 -4.282 1.00 61.53 113 ILE A C 1
ATOM 945 O O . ILE A 1 113 ? -4.827 28.283 -5.497 1.00 61.53 113 ILE A O 1
ATOM 949 N N . ASP A 1 114 ? -5.167 26.966 -3.712 1.00 58.53 114 ASP A N 1
ATOM 950 C CA . ASP A 1 114 ? -5.170 25.704 -4.465 1.00 58.53 114 ASP A CA 1
ATOM 951 C C . ASP A 1 114 ? -6.351 25.625 -5.439 1.00 58.53 114 ASP A C 1
ATOM 953 O O . ASP A 1 114 ? -6.218 25.105 -6.554 1.00 58.53 114 ASP A O 1
ATOM 957 N N . TRP A 1 115 ? -7.492 26.217 -5.073 1.00 60.06 115 TRP A N 1
ATOM 958 C CA . TRP A 1 115 ? -8.648 26.342 -5.959 1.00 60.06 115 TRP A CA 1
ATOM 959 C C . TRP A 1 115 ? -8.334 27.151 -7.230 1.00 60.06 115 TRP A C 1
ATOM 961 O O . TRP A 1 115 ? -8.690 26.711 -8.332 1.00 60.06 115 TRP A O 1
ATOM 971 N N . LEU A 1 116 ? -7.634 28.286 -7.098 1.00 65.12 116 LEU A N 1
ATOM 972 C CA . LEU A 1 116 ? -7.237 29.150 -8.220 1.00 65.12 116 LEU A CA 1
ATOM 973 C C . LEU A 1 116 ? -6.213 28.457 -9.130 1.00 65.12 116 LEU A C 1
ATOM 975 O O . LEU A 1 116 ? -6.423 28.358 -10.342 1.00 65.12 116 LEU A O 1
ATOM 979 N N . ASN A 1 117 ? -5.153 27.893 -8.546 1.00 63.31 117 ASN A N 1
ATOM 980 C CA . ASN A 1 117 ? -4.093 27.208 -9.296 1.00 63.31 117 ASN A CA 1
ATOM 981 C C . ASN A 1 117 ? -4.622 26.005 -10.092 1.00 63.31 117 ASN A C 1
ATOM 983 O O . ASN A 1 117 ? -4.218 25.766 -11.233 1.00 63.31 117 ASN A O 1
ATOM 987 N N . ASN A 1 118 ? -5.562 25.250 -9.523 1.00 57.38 118 ASN A N 1
ATOM 988 C CA . ASN A 1 118 ? -6.162 24.103 -10.203 1.00 57.38 118 ASN A CA 1
ATOM 989 C C . ASN A 1 118 ? -7.192 24.503 -11.272 1.00 57.38 118 ASN A C 1
ATOM 991 O O . ASN A 1 118 ? -7.369 23.770 -12.247 1.00 57.38 118 ASN A O 1
ATOM 995 N N . SER A 1 119 ? -7.833 25.666 -11.142 1.00 62.94 119 SER A N 1
ATOM 996 C CA . SER A 1 119 ? -8.707 26.219 -12.187 1.00 62.94 119 SER A CA 1
ATOM 997 C C . SER A 1 119 ? -7.911 26.598 -13.439 1.00 62.94 119 SER A C 1
ATOM 999 O O . SER A 1 119 ? -8.333 26.284 -14.551 1.00 62.94 119 SER A O 1
ATOM 1001 N N . PHE A 1 120 ? -6.705 27.148 -13.267 1.00 62.44 120 PHE A N 1
ATOM 1002 C CA . PHE A 1 120 ? -5.789 27.394 -14.384 1.00 62.44 120 PHE A CA 1
ATOM 1003 C C . PHE A 1 120 ? -5.335 26.083 -15.048 1.00 62.44 120 PHE A C 1
ATOM 1005 O O . PHE A 1 120 ? -5.376 25.957 -16.268 1.00 62.44 120 PHE A O 1
ATOM 1012 N N . LYS A 1 121 ? -5.009 25.046 -14.260 1.00 58.59 121 LYS A N 1
ATOM 1013 C CA . LYS A 1 121 ? -4.665 23.708 -14.787 1.00 58.59 121 LYS A CA 1
ATOM 1014 C C . LYS A 1 121 ? -5.803 23.049 -15.581 1.00 58.59 121 LYS A C 1
ATOM 1016 O O . LYS A 1 121 ? -5.525 22.344 -16.551 1.00 58.59 121 LYS A O 1
ATOM 1021 N N . ARG A 1 122 ? -7.069 23.286 -15.205 1.00 56.50 122 ARG A N 1
ATOM 1022 C CA . ARG A 1 122 ? -8.250 22.836 -15.972 1.00 56.50 122 ARG A CA 1
ATOM 1023 C C . ARG A 1 122 ? -8.330 23.494 -17.346 1.00 56.50 122 ARG A C 1
ATOM 1025 O O . ARG A 1 122 ? -8.651 22.801 -18.304 1.00 56.50 122 ARG A O 1
ATOM 1032 N N . PHE A 1 123 ? -8.011 24.784 -17.448 1.00 59.03 123 PHE A N 1
ATOM 1033 C CA . PHE A 1 123 ? -8.027 25.511 -18.721 1.00 59.03 123 PHE A CA 1
ATOM 1034 C C . PHE A 1 123 ? -7.025 24.933 -19.736 1.00 59.03 123 PHE A C 1
ATOM 1036 O O . PHE A 1 123 ? -7.317 24.859 -20.922 1.00 59.03 123 PHE A O 1
ATOM 1043 N N . VAL A 1 124 ? -5.884 24.421 -19.261 1.00 64.62 124 VAL A N 1
ATOM 1044 C CA . VAL A 1 124 ? -4.860 23.735 -20.080 1.00 64.62 124 VAL A CA 1
ATOM 1045 C C . VAL A 1 124 ? -5.099 22.223 -20.245 1.00 64.62 124 VAL A C 1
ATOM 1047 O O . VAL A 1 124 ? -4.195 21.491 -20.644 1.00 64.62 124 VAL A O 1
ATOM 1050 N N . GLY A 1 125 ? -6.295 21.721 -19.915 1.00 48.00 125 GLY A N 1
ATOM 1051 C CA . GLY A 1 125 ? -6.671 20.315 -20.122 1.00 48.00 125 GLY A CA 1
ATOM 1052 C C . GLY A 1 125 ? -6.033 19.312 -19.152 1.00 48.00 125 GLY A C 1
ATOM 1053 O O . GLY A 1 125 ? -6.158 18.108 -19.346 1.00 48.00 125 GLY A O 1
ATOM 1054 N N . LYS A 1 126 ? -5.374 19.773 -18.081 1.00 53.25 126 LYS A N 1
ATOM 1055 C CA . LYS A 1 126 ? -4.714 18.925 -17.064 1.00 53.25 126 LYS A CA 1
ATOM 1056 C C . LYS A 1 126 ? -5.556 18.770 -15.788 1.00 53.25 126 LYS A C 1
ATOM 1058 O O . LYS A 1 126 ? -5.017 18.685 -14.685 1.00 53.25 126 LYS A O 1
ATOM 1063 N N . GLY A 1 127 ? -6.880 18.828 -15.919 1.00 47.09 127 GLY A N 1
ATOM 1064 C CA . GLY A 1 127 ? -7.810 18.875 -14.792 1.00 47.09 127 GLY A CA 1
ATOM 1065 C C . GLY A 1 127 ? -7.868 17.571 -13.993 1.00 47.09 127 GLY A C 1
ATOM 1066 O O . GLY A 1 127 ? -8.056 16.500 -14.556 1.00 47.09 127 GLY A O 1
ATOM 1067 N N . ILE A 1 128 ? -7.757 17.683 -12.670 1.00 55.69 128 ILE A N 1
ATOM 1068 C CA . ILE A 1 128 ? -7.967 16.586 -11.717 1.00 55.69 128 ILE A CA 1
ATOM 1069 C C . ILE A 1 128 ? -9.452 16.564 -11.334 1.00 55.69 128 ILE A C 1
ATOM 1071 O O . ILE A 1 128 ? -10.033 17.617 -11.056 1.00 55.69 128 ILE A O 1
ATOM 1075 N N . ILE A 1 129 ? -10.071 15.380 -11.351 1.00 49.47 129 ILE A N 1
ATOM 1076 C CA . ILE A 1 129 ? -11.475 15.171 -10.964 1.00 49.47 129 ILE A CA 1
ATOM 1077 C C . ILE A 1 129 ? -11.628 15.499 -9.470 1.00 49.47 129 ILE A C 1
ATOM 1079 O O . ILE A 1 129 ? -10.879 14.984 -8.642 1.00 49.47 129 ILE A O 1
ATOM 1083 N N . ARG A 1 130 ? -12.581 16.379 -9.126 1.00 50.38 130 ARG A N 1
ATOM 1084 C CA . ARG A 1 130 ? -12.872 16.776 -7.738 1.00 50.38 130 ARG A CA 1
ATOM 1085 C C . ARG A 1 130 ? -14.041 15.967 -7.176 1.00 50.38 130 ARG A C 1
ATOM 1087 O O . ARG A 1 130 ? -15.059 15.820 -7.844 1.00 50.38 130 ARG A O 1
ATOM 1094 N N . HIS A 1 131 ? -13.897 15.538 -5.928 1.00 43.94 131 HIS A N 1
ATOM 1095 C CA . HIS A 1 131 ? -14.933 14.909 -5.112 1.00 43.94 131 HIS A CA 1
ATOM 1096 C C . HIS A 1 131 ? -15.384 15.925 -4.046 1.00 43.94 131 HIS A C 1
ATOM 1098 O O . HIS A 1 131 ? -14.624 16.240 -3.133 1.00 43.94 131 HIS A O 1
ATOM 1104 N N . SER A 1 132 ? -16.569 16.526 -4.209 1.00 43.19 132 SER A N 1
ATOM 1105 C CA . SER A 1 132 ? -17.137 17.545 -3.298 1.00 43.19 132 SER A CA 1
ATOM 1106 C C . SER A 1 132 ? -17.870 16.950 -2.088 1.00 43.19 132 SER A C 1
ATOM 1108 O O . SER A 1 132 ? -18.261 17.661 -1.167 1.00 43.19 132 SER A O 1
ATOM 1110 N N . ASP A 1 133 ? -18.009 15.631 -2.049 1.00 45.91 133 ASP A N 1
ATOM 1111 C CA . ASP A 1 133 ? -18.543 14.819 -0.954 1.00 45.91 133 ASP A CA 1
ATOM 1112 C C . ASP A 1 133 ? -17.650 14.812 0.310 1.00 45.91 133 ASP A C 1
ATOM 1114 O O . ASP A 1 133 ? -17.994 14.201 1.329 1.00 45.91 133 ASP A O 1
ATOM 1118 N N . LEU A 1 134 ? -16.534 15.548 0.275 1.00 44.81 134 LEU A N 1
ATOM 1119 C CA . LEU A 1 134 ? -15.521 15.637 1.324 1.00 44.81 134 LEU A CA 1
ATOM 1120 C C . LEU A 1 134 ? -15.595 16.865 2.240 1.00 44.81 134 LEU A C 1
ATOM 1122 O O . LEU A 1 134 ? -14.870 16.904 3.230 1.00 44.81 134 LEU A O 1
ATOM 1126 N N . GLU A 1 135 ? -16.497 17.824 2.007 1.00 41.41 135 GLU A N 1
ATOM 1127 C CA . GLU A 1 135 ? -16.660 18.984 2.909 1.00 41.41 135 GLU A CA 1
ATOM 1128 C C . GLU A 1 135 ? -17.501 18.703 4.170 1.00 41.41 135 GLU A C 1
ATOM 1130 O O . GLU A 1 135 ? -17.823 19.608 4.940 1.00 41.41 135 GLU A O 1
ATOM 1135 N N . CYS A 1 136 ? -17.846 17.447 4.457 1.00 39.72 136 CYS A N 1
ATOM 1136 C CA . CYS A 1 136 ? -18.409 17.121 5.764 1.00 39.72 136 CYS A CA 1
ATOM 1137 C C . CYS A 1 136 ? -17.285 17.018 6.799 1.00 39.72 136 CYS A C 1
ATOM 1139 O O . CYS A 1 136 ? -16.823 15.918 7.112 1.00 39.72 136 CYS A O 1
ATOM 1141 N N . LEU A 1 137 ? -16.898 18.163 7.375 1.00 38.00 137 LEU A N 1
ATOM 1142 C CA . LEU A 1 137 ? -16.330 18.201 8.725 1.00 38.00 137 LEU A CA 1
ATOM 1143 C C . LEU A 1 137 ? -17.180 17.282 9.626 1.00 38.00 137 LEU A C 1
ATOM 1145 O O . LEU A 1 137 ? -18.414 17.341 9.541 1.00 38.00 137 LEU A O 1
ATOM 1149 N N . PRO A 1 138 ? -16.580 16.416 10.461 1.00 34.97 138 PRO A N 1
ATOM 1150 C CA . PRO A 1 138 ? -17.349 15.544 11.335 1.00 34.97 138 PRO A CA 1
ATOM 1151 C C . PRO A 1 138 ? -18.190 16.411 12.276 1.00 34.97 138 PRO A C 1
ATOM 1153 O O . PRO A 1 138 ? -17.669 17.044 13.192 1.00 34.97 138 PRO A O 1
ATOM 1156 N N . LYS A 1 139 ? -19.507 16.465 12.050 1.00 37.62 139 LYS A N 1
ATOM 1157 C CA . LYS A 1 139 ? -20.423 16.975 13.070 1.00 37.62 139 LYS A CA 1
ATOM 1158 C C . LYS A 1 139 ? -20.439 15.942 14.200 1.00 37.62 139 LYS A C 1
ATOM 1160 O O . LYS A 1 139 ? -20.642 14.761 13.906 1.00 37.62 139 LYS A O 1
ATOM 1165 N N . PRO A 1 140 ? -20.220 16.340 15.465 1.00 36.69 140 PRO A N 1
ATOM 1166 C CA . PRO A 1 140 ? -20.335 15.419 16.582 1.00 36.69 140 PRO A CA 1
ATOM 1167 C C . PRO A 1 140 ? -21.741 14.822 16.576 1.00 36.69 140 PRO A C 1
ATOM 1169 O O . PRO A 1 140 ? -22.741 15.539 16.497 1.00 36.69 140 PRO A O 1
ATOM 1172 N N . PHE A 1 141 ? -21.795 13.494 16.603 1.00 33.38 141 PHE A N 1
ATOM 1173 C CA . PHE A 1 141 ? -23.033 12.734 16.636 1.00 33.38 141 PHE A CA 1
ATOM 1174 C C . PHE A 1 141 ? -23.764 13.084 17.941 1.00 33.38 141 PHE A C 1
ATOM 1176 O O . PHE A 1 141 ? -23.335 12.681 19.022 1.00 33.38 141 PHE A O 1
ATOM 1183 N N . LYS A 1 142 ? -24.841 13.873 17.875 1.00 34.97 142 LYS A N 1
ATOM 1184 C CA . LYS A 1 142 ? -25.769 13.993 19.005 1.00 34.97 142 LYS A CA 1
ATOM 1185 C C . LYS A 1 142 ? -26.684 12.777 18.961 1.00 34.97 142 LYS A C 1
ATOM 1187 O O . LYS A 1 142 ? -27.447 12.629 18.012 1.00 34.97 142 LYS A O 1
ATOM 1192 N N . LYS A 1 143 ? -26.585 11.909 19.970 1.00 35.12 143 LYS A N 1
ATOM 1193 C CA . LYS A 1 143 ? -27.619 10.906 20.240 1.00 35.12 143 LYS A CA 1
ATOM 1194 C C . LYS A 1 143 ? -28.916 11.645 20.593 1.00 35.12 143 LYS A C 1
ATOM 1196 O O . LYS A 1 143 ? -28.922 12.405 21.561 1.00 35.12 143 LYS A O 1
ATOM 1201 N N . THR A 1 144 ? -29.954 11.454 19.789 1.00 45.22 144 THR A N 1
ATOM 1202 C CA . THR A 1 144 ? -31.359 11.575 20.208 1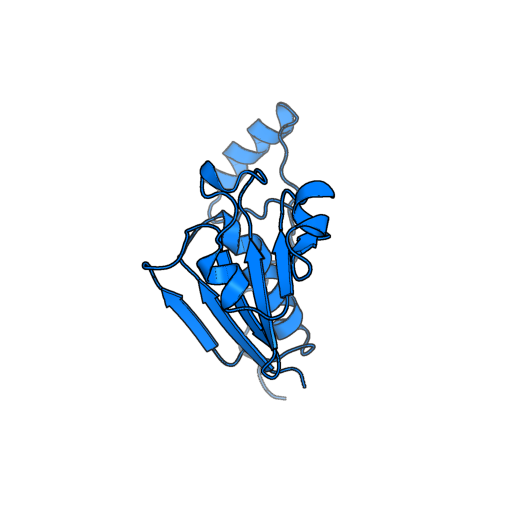.00 45.22 144 THR A CA 1
ATOM 1203 C C . THR A 1 144 ? -31.842 10.214 20.651 1.00 45.22 144 THR A C 1
ATOM 1205 O O . THR A 1 144 ? -31.526 9.250 19.916 1.00 45.22 144 THR A O 1
#

pLDDT: mean 79.35, std 19.8, range [33.38, 98.38]